Protein AF-A0A969LNS3-F1 (afdb_monomer_lite)

Structure (mmCIF, N/CA/C/O backbone):
data_AF-A0A969LNS3-F1
#
_entry.id   AF-A0A969LNS3-F1
#
loop_
_atom_site.group_PDB
_atom_site.id
_atom_site.type_symbol
_atom_site.label_atom_id
_atom_site.label_alt_id
_atom_site.label_comp_id
_atom_site.label_asym_id
_atom_site.label_entity_id
_atom_site.label_seq_id
_atom_site.pdbx_PDB_ins_code
_atom_site.Cartn_x
_atom_site.Cartn_y
_atom_site.Cartn_z
_atom_site.occupancy
_atom_site.B_iso_or_equiv
_atom_site.auth_seq_id
_atom_site.auth_comp_id
_atom_site.auth_asym_id
_atom_site.auth_atom_id
_atom_site.pdbx_PDB_model_num
ATOM 1 N N . MET A 1 1 ? 1.489 4.174 -31.142 1.00 37.41 1 MET A N 1
ATOM 2 C CA . MET A 1 1 ? 1.856 3.639 -29.815 1.00 37.41 1 MET A CA 1
ATOM 3 C C . MET A 1 1 ? 2.322 4.808 -28.969 1.00 37.41 1 MET A C 1
ATOM 5 O O . MET A 1 1 ? 3.360 5.378 -29.277 1.00 37.41 1 MET A O 1
ATOM 9 N N . ALA A 1 2 ? 1.507 5.261 -28.015 1.00 38.69 2 ALA A N 1
ATOM 10 C CA . ALA A 1 2 ? 1.912 6.343 -27.125 1.00 38.69 2 ALA A CA 1
ATOM 11 C C . ALA A 1 2 ? 2.981 5.786 -26.181 1.00 38.69 2 ALA A C 1
ATOM 13 O O . ALA A 1 2 ? 2.685 4.933 -25.350 1.00 38.69 2 ALA A O 1
ATOM 14 N N . ASN A 1 3 ? 4.225 6.219 -26.368 1.00 46.00 3 ASN A N 1
ATOM 15 C CA . ASN A 1 3 ? 5.316 5.926 -25.452 1.00 46.00 3 ASN A CA 1
ATOM 16 C C . ASN A 1 3 ? 5.057 6.759 -24.189 1.00 46.00 3 ASN A C 1
ATOM 18 O O . ASN A 1 3 ? 5.503 7.902 -24.086 1.00 46.00 3 ASN A O 1
ATOM 22 N N . ILE A 1 4 ? 4.198 6.251 -23.302 1.00 57.38 4 ILE A N 1
ATOM 23 C CA . ILE A 1 4 ? 3.913 6.870 -22.009 1.00 57.38 4 ILE A CA 1
ATOM 24 C C . ILE A 1 4 ? 5.202 6.717 -21.208 1.00 57.38 4 ILE A C 1
ATOM 26 O O . ILE A 1 4 ? 5.460 5.674 -20.617 1.00 57.38 4 ILE A O 1
ATOM 30 N N . LEU A 1 5 ? 6.060 7.732 -21.276 1.00 55.66 5 LEU A N 1
ATOM 31 C CA . LEU A 1 5 ? 7.252 7.812 -20.449 1.00 55.66 5 LEU A CA 1
ATOM 32 C C . LEU A 1 5 ? 6.784 7.828 -18.990 1.00 55.66 5 LEU A C 1
ATOM 34 O O . LEU A 1 5 ? 6.206 8.820 -18.536 1.00 55.66 5 LEU A O 1
ATOM 38 N N . ASP A 1 6 ? 7.001 6.727 -18.270 1.00 61.81 6 ASP A N 1
ATOM 39 C CA . ASP A 1 6 ? 6.834 6.714 -16.822 1.00 61.81 6 ASP A CA 1
ATOM 40 C C . ASP A 1 6 ? 7.889 7.655 -16.232 1.00 61.81 6 ASP A C 1
ATOM 42 O O . ASP A 1 6 ? 9.091 7.418 -16.312 1.00 61.81 6 ASP A O 1
ATOM 46 N N . THR A 1 7 ? 7.426 8.789 -15.708 1.00 66.69 7 THR A N 1
ATOM 47 C CA . THR A 1 7 ? 8.283 9.807 -15.080 1.00 66.69 7 THR A CA 1
ATOM 48 C C . THR A 1 7 ? 8.396 9.602 -13.571 1.00 66.69 7 THR A C 1
ATOM 50 O O . THR A 1 7 ? 8.900 10.476 -12.858 1.00 66.69 7 THR A O 1
ATOM 53 N N . SER A 1 8 ? 7.866 8.496 -13.049 1.00 75.50 8 SER A N 1
ATOM 54 C CA . SER A 1 8 ? 8.009 8.126 -11.647 1.00 75.50 8 SER A CA 1
ATOM 55 C C . SER A 1 8 ? 9.457 7.766 -11.347 1.00 75.50 8 SER A C 1
ATOM 57 O O . SER A 1 8 ? 10.102 7.060 -12.114 1.00 75.50 8 SER A O 1
ATOM 59 N N . ASP A 1 9 ? 9.960 8.227 -10.203 1.00 82.12 9 ASP A N 1
ATOM 60 C CA . ASP A 1 9 ? 11.315 7.865 -9.771 1.00 82.12 9 ASP A CA 1
ATOM 61 C C . ASP A 1 9 ? 11.385 6.372 -9.403 1.00 82.12 9 ASP A C 1
ATOM 63 O O . ASP A 1 9 ? 12.449 5.760 -9.437 1.00 82.12 9 ASP A O 1
ATOM 67 N N . VAL A 1 10 ? 10.237 5.797 -9.033 1.00 88.44 10 VAL A N 1
ATOM 68 C CA . VAL A 1 10 ? 10.048 4.371 -8.770 1.00 88.44 10 VAL A CA 1
ATOM 69 C C . VAL A 1 10 ? 8.996 3.841 -9.749 1.00 88.44 10 VAL A C 1
ATOM 71 O O . VAL A 1 10 ? 7.891 4.399 -9.765 1.00 88.44 10 VAL A O 1
ATOM 74 N N . PRO A 1 11 ? 9.291 2.776 -10.519 1.00 91.44 11 PRO A N 1
ATOM 75 C CA . PRO A 1 11 ? 8.356 2.196 -11.482 1.00 91.44 11 PRO A CA 1
ATOM 76 C C . PRO A 1 11 ? 7.010 1.826 -10.860 1.00 91.44 11 PRO A C 1
ATOM 78 O O . PRO A 1 11 ? 6.939 1.4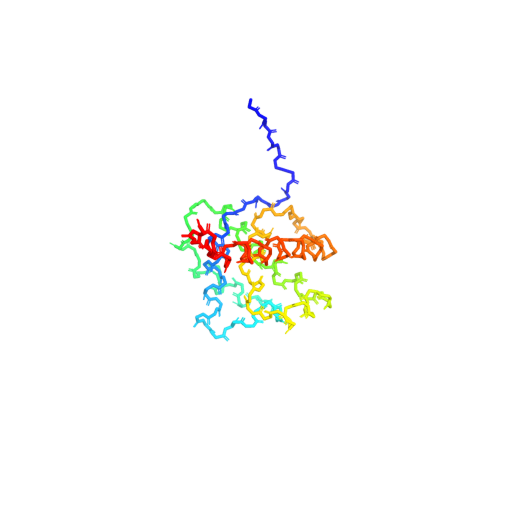83 -9.674 1.00 91.44 11 PRO A O 1
ATOM 81 N N . VAL A 1 12 ? 5.938 1.891 -11.649 1.00 93.81 12 VAL A N 1
ATOM 82 C CA . VAL A 1 12 ? 4.648 1.280 -11.286 1.00 93.81 12 VAL A CA 1
ATOM 83 C C . VAL A 1 12 ? 4.787 -0.236 -11.126 1.00 93.81 12 VAL A C 1
ATOM 85 O O . VAL A 1 12 ? 5.638 -0.860 -11.757 1.00 93.81 12 VAL A O 1
ATOM 88 N N . VAL A 1 13 ? 3.956 -0.829 -10.271 1.00 94.75 13 VAL A N 1
ATOM 89 C CA . VAL A 1 13 ? 3.988 -2.272 -9.977 1.00 94.75 13 VAL A CA 1
ATOM 90 C C . VAL A 1 13 ? 2.572 -2.844 -9.978 1.00 94.75 13 VAL A C 1
ATOM 92 O O . VAL A 1 13 ? 1.626 -2.097 -9.729 1.00 94.75 13 VAL A O 1
ATOM 95 N N . PRO A 1 14 ? 2.387 -4.152 -10.204 1.00 94.75 14 PRO A N 1
ATOM 96 C CA . PRO A 1 14 ? 1.100 -4.803 -10.018 1.00 94.75 14 PRO A CA 1
ATOM 97 C C . PRO A 1 14 ? 0.584 -4.637 -8.584 1.00 94.75 14 PRO A C 1
ATOM 99 O O . PRO A 1 14 ? 1.306 -4.850 -7.607 1.00 94.75 14 PRO A O 1
ATOM 102 N N . ALA A 1 15 ? -0.705 -4.324 -8.439 1.00 96.00 15 ALA A N 1
ATOM 103 C CA . ALA A 1 15 ? -1.348 -4.258 -7.125 1.00 96.00 15 ALA A CA 1
ATOM 104 C C . ALA A 1 15 ? -1.319 -5.612 -6.389 1.00 96.00 15 ALA A C 1
ATOM 106 O O . ALA A 1 15 ? -1.342 -5.643 -5.159 1.00 96.00 15 ALA A O 1
ATOM 107 N N . THR A 1 16 ? -1.228 -6.724 -7.128 1.00 95.38 16 THR A N 1
ATOM 108 C CA . THR A 1 16 ? -1.060 -8.081 -6.587 1.00 95.38 16 THR A CA 1
ATOM 109 C C . THR A 1 16 ? 0.222 -8.223 -5.773 1.00 95.38 16 THR A C 1
ATOM 111 O O . THR A 1 16 ? 0.191 -8.832 -4.707 1.00 95.38 16 THR A O 1
ATOM 114 N N . ASP A 1 17 ? 1.317 -7.597 -6.197 1.00 95.69 17 ASP A N 1
ATOM 115 C CA . ASP A 1 17 ? 2.609 -7.713 -5.512 1.00 95.69 17 ASP A CA 1
ATOM 116 C C . ASP A 1 17 ? 2.601 -6.915 -4.204 1.00 95.69 17 ASP A C 1
ATOM 118 O O . ASP A 1 17 ? 3.070 -7.379 -3.164 1.00 95.69 17 ASP A O 1
ATOM 122 N N . LEU A 1 18 ? 1.959 -5.741 -4.213 1.00 96.38 18 LEU A N 1
ATOM 123 C CA . LEU A 1 18 ? 1.694 -4.986 -2.986 1.00 96.38 18 LEU A CA 1
ATOM 124 C C . LEU A 1 18 ? 0.731 -5.738 -2.054 1.00 96.38 18 LEU A C 1
ATOM 126 O O . LEU A 1 18 ? 0.869 -5.665 -0.831 1.00 96.38 18 LEU A O 1
ATOM 130 N N . ALA A 1 19 ? -0.229 -6.487 -2.602 1.00 95.19 19 ALA A N 1
ATOM 131 C CA . ALA A 1 19 ? -1.114 -7.332 -1.810 1.00 95.19 19 ALA A CA 1
ATOM 132 C C . ALA A 1 19 ? -0.367 -8.505 -1.157 1.00 95.19 19 ALA A C 1
ATOM 134 O O . ALA A 1 19 ? -0.686 -8.836 -0.016 1.00 95.19 19 ALA A O 1
ATOM 135 N N . LEU A 1 20 ? 0.650 -9.085 -1.809 1.00 95.19 20 LEU A N 1
ATOM 136 C CA . LEU A 1 20 ? 1.534 -10.083 -1.191 1.00 95.19 20 LEU A CA 1
ATOM 137 C C . LEU A 1 20 ? 2.286 -9.494 0.007 1.00 95.19 20 LEU A C 1
ATOM 139 O O . LEU A 1 20 ? 2.309 -10.111 1.074 1.00 95.19 20 LEU A O 1
ATOM 143 N N . ALA A 1 21 ? 2.827 -8.280 -0.136 1.00 94.31 21 ALA A N 1
ATOM 144 C CA . ALA A 1 21 ? 3.477 -7.566 0.962 1.00 94.31 21 ALA A CA 1
ATOM 145 C C . ALA A 1 21 ? 2.509 -7.327 2.132 1.00 94.31 21 ALA A C 1
ATOM 147 O O . ALA A 1 21 ? 2.797 -7.673 3.278 1.00 94.31 21 ALA A O 1
ATOM 148 N N . MET A 1 22 ? 1.309 -6.818 1.842 1.00 95.19 22 MET A N 1
ATOM 149 C CA . MET A 1 22 ? 0.284 -6.601 2.863 1.00 95.19 22 MET A CA 1
ATOM 150 C C . MET A 1 22 ? -0.146 -7.911 3.534 1.00 95.19 22 MET A C 1
ATOM 152 O O . MET A 1 22 ? -0.316 -7.959 4.753 1.00 95.19 22 MET A O 1
ATOM 156 N N . ARG A 1 23 ? -0.300 -8.987 2.757 1.00 93.69 23 ARG A N 1
ATOM 157 C CA . ARG A 1 23 ? -0.674 -10.308 3.263 1.00 93.69 23 ARG A CA 1
ATOM 158 C C . ARG A 1 23 ? 0.377 -10.849 4.223 1.00 93.69 23 ARG A C 1
ATOM 160 O O . ARG A 1 23 ? 0.011 -11.289 5.308 1.00 93.69 23 ARG A O 1
ATOM 167 N N . PHE A 1 24 ? 1.657 -10.734 3.872 1.00 93.75 24 PHE A N 1
ATOM 168 C CA . PHE A 1 24 ? 2.757 -11.102 4.760 1.00 93.75 24 PHE A CA 1
ATOM 169 C C . PHE A 1 24 ? 2.688 -10.350 6.095 1.00 93.75 24 PHE A C 1
ATOM 171 O O . PHE A 1 24 ? 2.799 -10.971 7.153 1.00 93.75 24 PHE A O 1
ATOM 178 N N . MET A 1 25 ? 2.437 -9.036 6.075 1.00 93.12 25 MET A N 1
ATOM 179 C CA . MET A 1 25 ? 2.296 -8.266 7.316 1.00 93.12 25 MET A CA 1
ATOM 180 C C . MET A 1 25 ? 1.123 -8.766 8.167 1.00 93.12 25 MET A C 1
ATOM 182 O O . MET A 1 25 ? 1.261 -8.908 9.381 1.00 93.12 25 MET A O 1
ATOM 186 N N . ILE A 1 26 ? -0.023 -9.061 7.549 1.00 91.38 26 ILE A N 1
ATOM 187 C CA . ILE A 1 26 ? -1.203 -9.581 8.255 1.00 91.38 26 ILE A CA 1
ATOM 188 C C . ILE A 1 26 ? -0.910 -10.948 8.882 1.00 91.38 26 ILE A C 1
ATOM 190 O O . ILE A 1 26 ? -1.177 -11.129 10.070 1.00 91.38 26 ILE A O 1
ATOM 194 N N . ASP A 1 27 ? -0.336 -11.875 8.114 1.00 91.62 27 ASP A N 1
ATOM 195 C CA . ASP A 1 27 ? -0.052 -13.243 8.565 1.00 91.62 27 ASP A CA 1
ATOM 196 C C . ASP A 1 27 ? 0.959 -13.271 9.727 1.00 91.62 27 ASP A C 1
ATOM 198 O O . ASP A 1 27 ? 0.892 -14.147 10.584 1.00 91.62 27 ASP A O 1
ATOM 202 N N . ASN A 1 28 ? 1.832 -12.263 9.825 1.00 90.06 28 ASN A N 1
ATOM 203 C CA . ASN A 1 28 ? 2.786 -12.092 10.927 1.00 90.06 28 ASN A CA 1
ATOM 204 C C . ASN A 1 28 ? 2.260 -11.195 12.069 1.00 90.06 28 ASN A C 1
ATOM 206 O O . ASN A 1 28 ? 3.043 -10.594 12.804 1.00 90.06 28 ASN A O 1
ATOM 210 N N . GLY A 1 29 ? 0.939 -11.037 12.208 1.00 86.75 29 GLY A N 1
ATOM 211 C CA . GLY A 1 29 ? 0.322 -10.288 13.314 1.00 86.75 29 GLY A CA 1
ATOM 212 C C . GLY A 1 29 ? 0.475 -8.763 13.228 1.00 86.75 29 GLY A C 1
ATOM 213 O O . GLY A 1 29 ? 0.127 -8.042 14.164 1.00 86.75 29 GLY A O 1
ATOM 214 N N . ARG A 1 30 ? 0.949 -8.239 12.095 1.00 86.81 30 ARG A N 1
ATOM 215 C CA . ARG A 1 30 ? 1.180 -6.810 11.831 1.00 86.81 30 ARG A CA 1
ATOM 216 C C . ARG A 1 30 ? 0.101 -6.215 10.915 1.00 86.81 30 ARG A C 1
ATOM 218 O O . ARG A 1 30 ? 0.357 -5.299 10.144 1.00 86.81 30 ARG A O 1
ATOM 225 N N . GLY A 1 31 ? -1.151 -6.665 11.036 1.00 82.12 31 GLY A N 1
ATOM 226 C CA . GLY A 1 31 ? -2.274 -6.175 10.213 1.00 82.12 31 GLY A CA 1
ATOM 227 C C . GLY A 1 31 ? -2.597 -4.677 10.358 1.00 82.12 31 GLY A C 1
ATOM 228 O O . GLY A 1 31 ? -3.240 -4.093 9.490 1.00 82.12 31 GLY A O 1
ATOM 229 N N . LEU A 1 32 ? -2.105 -4.027 11.420 1.00 83.56 32 LEU A N 1
ATOM 230 C CA . LEU A 1 32 ? -2.183 -2.574 11.624 1.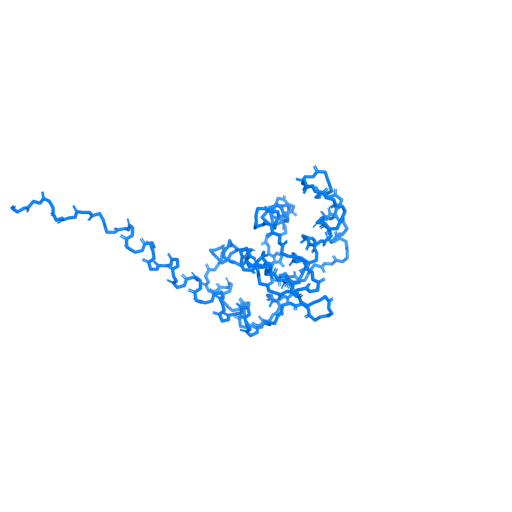00 83.56 32 LEU A CA 1
ATOM 231 C C . LEU A 1 32 ? -0.962 -1.822 11.073 1.00 83.56 32 LEU A C 1
ATOM 233 O O . LEU A 1 32 ? -0.720 -0.683 11.474 1.00 83.56 32 LEU A O 1
ATOM 237 N N . VAL A 1 33 ? -0.191 -2.431 10.168 1.00 87.06 33 VAL A N 1
ATOM 238 C CA . VAL A 1 33 ? 0.995 -1.812 9.561 1.00 87.06 33 VAL A CA 1
ATOM 239 C C . VAL A 1 33 ? 0.677 -0.460 8.924 1.00 87.06 33 VAL A C 1
ATOM 241 O O . VAL A 1 33 ? 1.444 0.465 9.067 1.00 87.06 33 VAL A O 1
ATOM 244 N N . LEU A 1 34 ? -0.495 -0.234 8.330 1.00 84.50 34 LEU A N 1
ATOM 245 C CA . LEU A 1 34 ? -0.808 1.100 7.788 1.00 84.50 34 LEU A CA 1
ATOM 246 C C . LEU A 1 34 ? -0.963 2.180 8.878 1.00 84.50 34 LEU A C 1
ATOM 248 O O . LEU A 1 34 ? -0.867 3.370 8.604 1.00 84.50 34 LEU A O 1
ATOM 252 N N . MET A 1 35 ? -1.195 1.793 10.131 1.00 84.19 35 MET A N 1
ATOM 253 C CA . MET A 1 35 ? -1.295 2.722 11.261 1.00 84.19 35 MET A CA 1
ATOM 254 C C . MET A 1 35 ? 0.025 2.886 12.022 1.00 84.19 35 MET A C 1
ATOM 256 O O . MET A 1 35 ? 0.135 3.786 12.859 1.00 84.19 35 MET A O 1
ATOM 260 N N . ARG A 1 36 ? 1.014 2.027 11.758 1.00 81.38 36 ARG A N 1
ATOM 261 C CA . ARG A 1 36 ? 2.310 1.990 12.440 1.00 81.38 36 ARG A CA 1
ATOM 262 C C . ARG A 1 36 ? 3.423 2.055 11.403 1.00 81.38 36 ARG A C 1
ATOM 264 O O . ARG A 1 36 ? 3.434 1.273 10.475 1.00 81.38 36 ARG A O 1
ATOM 271 N N . ARG A 1 37 ? 4.394 2.953 11.562 1.00 84.38 37 ARG A N 1
ATOM 272 C CA . ARG A 1 37 ? 5.545 2.959 10.645 1.00 84.38 37 ARG A CA 1
ATOM 273 C C . ARG A 1 37 ? 6.235 1.593 10.642 1.00 84.38 37 ARG A C 1
ATOM 275 O O . ARG A 1 37 ? 6.350 0.976 11.700 1.00 84.38 37 ARG A O 1
ATOM 282 N N . LEU A 1 38 ? 6.710 1.177 9.470 1.00 88.69 38 LEU A N 1
ATOM 283 C CA . LEU A 1 38 ? 7.612 0.037 9.350 1.00 88.69 38 LEU A CA 1
ATOM 284 C C . LEU A 1 38 ? 8.945 0.393 10.009 1.00 88.69 38 LEU A C 1
ATOM 286 O O . LEU A 1 38 ? 9.526 1.445 9.733 1.00 88.69 38 LEU A O 1
ATOM 290 N N . SER A 1 39 ? 9.414 -0.472 10.898 1.00 89.19 39 SER A N 1
ATOM 291 C CA . SER A 1 39 ? 10.791 -0.441 11.374 1.00 89.19 39 SER A CA 1
ATOM 292 C C . SER A 1 39 ? 11.732 -1.023 10.318 1.00 89.19 39 SER A C 1
ATOM 294 O O . SER A 1 39 ? 11.311 -1.718 9.393 1.00 89.19 39 SER A O 1
ATOM 296 N N . ASN A 1 40 ? 13.034 -0.780 10.477 1.00 88.44 40 ASN A N 1
ATOM 297 C CA . ASN A 1 40 ? 14.038 -1.392 9.605 1.00 88.44 40 ASN A CA 1
ATOM 298 C C . ASN A 1 40 ? 14.007 -2.928 9.684 1.00 88.44 40 ASN A C 1
ATOM 300 O O . ASN A 1 40 ? 14.213 -3.585 8.671 1.00 88.44 40 ASN A O 1
ATOM 304 N N . ALA A 1 41 ? 13.707 -3.490 10.862 1.00 90.44 41 ALA A N 1
ATOM 305 C CA . ALA A 1 41 ? 13.555 -4.933 11.035 1.00 90.44 41 ALA A CA 1
ATOM 306 C C . ALA A 1 41 ? 12.337 -5.466 10.264 1.00 90.44 41 ALA A C 1
ATOM 308 O O . ALA A 1 41 ? 12.456 -6.462 9.559 1.00 90.44 41 ALA A O 1
ATOM 309 N N . ASP A 1 42 ? 11.199 -4.758 10.317 1.00 90.94 42 ASP A N 1
ATOM 310 C CA . ASP A 1 42 ? 10.019 -5.127 9.522 1.00 90.94 42 ASP A CA 1
ATOM 311 C C . ASP A 1 42 ? 10.330 -5.113 8.017 1.00 90.94 42 ASP A C 1
ATOM 313 O O . ASP A 1 42 ? 9.887 -5.995 7.289 1.00 90.94 42 ASP A O 1
ATOM 317 N N . MET A 1 43 ? 11.096 -4.118 7.550 1.00 91.44 43 MET A N 1
ATOM 318 C CA . MET A 1 43 ? 11.500 -4.012 6.144 1.00 91.44 43 MET A CA 1
ATOM 319 C C . MET A 1 43 ? 12.427 -5.146 5.714 1.00 91.44 43 MET A C 1
ATOM 321 O O . MET A 1 43 ? 12.246 -5.679 4.624 1.00 91.44 43 MET A O 1
ATOM 325 N N . GLN A 1 44 ? 13.390 -5.521 6.557 1.00 91.88 44 GLN A N 1
ATOM 326 C CA . GLN A 1 44 ? 14.301 -6.621 6.257 1.00 91.88 44 GLN A CA 1
ATOM 327 C C . GLN A 1 44 ? 13.553 -7.959 6.190 1.00 91.88 44 GLN A C 1
ATOM 329 O O . GLN A 1 44 ? 13.704 -8.699 5.224 1.00 91.88 44 GLN A O 1
ATOM 334 N N . GLU A 1 45 ? 12.686 -8.240 7.166 1.00 92.81 45 GLU A N 1
ATOM 335 C CA . GLU A 1 45 ? 11.868 -9.459 7.166 1.00 92.81 45 GLU A CA 1
ATOM 336 C C . GLU A 1 45 ? 10.920 -9.513 5.960 1.00 92.81 45 GLU A C 1
ATOM 338 O O . GLU A 1 45 ? 10.711 -10.573 5.370 1.00 92.81 45 GLU A O 1
ATOM 343 N N . LEU A 1 46 ? 10.351 -8.366 5.576 1.00 91.88 46 LEU A N 1
ATOM 344 C CA . LEU A 1 46 ? 9.510 -8.251 4.391 1.00 91.88 46 LEU A CA 1
ATOM 345 C C . LEU A 1 46 ? 10.305 -8.500 3.101 1.00 91.88 46 LEU A C 1
ATOM 347 O O . LEU A 1 46 ? 9.817 -9.208 2.222 1.00 91.88 46 LEU A O 1
ATOM 351 N N . GLU A 1 47 ? 11.506 -7.930 2.977 1.00 92.25 47 GLU A N 1
ATOM 352 C CA . GLU A 1 47 ? 12.393 -8.139 1.827 1.00 92.25 47 GLU A CA 1
ATOM 353 C C . GLU A 1 47 ? 12.760 -9.616 1.674 1.00 92.25 47 GLU A C 1
ATOM 355 O O . GLU A 1 47 ? 12.550 -10.183 0.600 1.00 92.25 47 GLU A O 1
ATOM 360 N N . GLU A 1 48 ? 13.216 -10.255 2.752 1.00 92.25 48 GLU A N 1
ATOM 361 C CA . GLU A 1 48 ? 13.570 -11.678 2.768 1.00 92.25 48 GLU A CA 1
ATOM 362 C C . GLU A 1 48 ? 12.368 -12.561 2.392 1.00 92.25 48 GLU A C 1
ATOM 364 O O . GLU A 1 48 ? 12.489 -13.471 1.572 1.00 92.25 48 GLU A O 1
ATOM 369 N N . ALA A 1 49 ? 11.179 -12.270 2.927 1.00 89.62 49 ALA A N 1
ATOM 370 C CA . ALA A 1 49 ? 9.985 -13.070 2.668 1.00 89.62 49 ALA A CA 1
ATOM 371 C C . ALA A 1 49 ? 9.407 -12.906 1.255 1.00 89.62 49 ALA A C 1
ATOM 373 O O . ALA A 1 49 ? 8.768 -13.830 0.739 1.00 89.62 49 ALA A O 1
ATOM 374 N N . LEU A 1 50 ? 9.572 -11.731 0.645 1.00 88.25 50 LEU A N 1
ATOM 375 C CA . LEU A 1 50 ? 9.061 -11.444 -0.695 1.00 88.25 50 LEU A CA 1
ATOM 376 C C . LEU A 1 50 ? 10.033 -11.839 -1.804 1.00 88.25 50 LEU A C 1
ATOM 378 O O . LEU A 1 50 ? 9.590 -11.980 -2.946 1.00 88.25 50 LEU A O 1
ATOM 382 N N . TRP A 1 51 ? 11.314 -12.041 -1.482 1.00 88.94 51 TRP A N 1
ATOM 383 C CA . TRP A 1 51 ? 12.372 -12.271 -2.464 1.00 88.94 51 TRP A CA 1
ATOM 384 C C . TRP A 1 51 ? 12.035 -13.386 -3.463 1.00 88.94 51 TRP A C 1
ATOM 386 O O . TRP A 1 51 ? 12.105 -13.168 -4.671 1.00 88.94 51 TRP A O 1
ATOM 396 N N . ASP A 1 52 ? 11.556 -14.529 -2.970 1.00 86.06 52 ASP A N 1
ATOM 397 C CA . ASP A 1 52 ? 11.208 -15.685 -3.809 1.00 86.06 52 ASP A CA 1
ATOM 398 C C . ASP A 1 52 ? 9.735 -15.708 -4.253 1.00 86.06 52 ASP A C 1
ATOM 400 O O . ASP A 1 52 ? 9.338 -16.551 -5.056 1.00 86.06 52 ASP A O 1
ATOM 404 N N . ARG A 1 53 ? 8.900 -14.803 -3.727 1.00 87.75 53 ARG A N 1
ATOM 405 C CA . ARG A 1 53 ? 7.448 -14.773 -3.992 1.00 87.75 53 ARG A CA 1
ATOM 406 C C . ARG A 1 53 ? 7.055 -13.780 -5.074 1.00 87.75 53 ARG A C 1
ATOM 408 O O . ARG A 1 53 ? 6.011 -13.950 -5.695 1.00 87.75 53 ARG A O 1
ATOM 415 N N . ILE A 1 54 ? 7.854 -12.733 -5.258 1.00 88.44 54 ILE A N 1
ATOM 416 C CA . ILE A 1 54 ? 7.655 -11.746 -6.314 1.00 88.44 54 ILE A CA 1
ATOM 417 C C . ILE A 1 54 ? 8.453 -12.186 -7.539 1.00 88.44 54 ILE A C 1
ATOM 419 O O . ILE A 1 54 ? 9.688 -12.276 -7.513 1.00 88.44 54 ILE A O 1
ATOM 423 N N . GLU A 1 55 ? 7.728 -12.438 -8.623 1.00 84.69 55 GLU A N 1
ATOM 424 C CA . GLU A 1 55 ? 8.306 -12.642 -9.944 1.00 84.69 55 GLU A CA 1
ATOM 425 C C . GLU A 1 55 ? 8.870 -11.320 -10.480 1.00 84.69 55 GLU A C 1
ATOM 427 O O . GLU A 1 55 ? 8.306 -10.250 -10.264 1.00 84.69 55 GLU A O 1
ATOM 432 N N . GLY A 1 56 ? 10.000 -11.386 -11.183 1.00 85.88 56 GLY A N 1
ATOM 433 C CA . GLY A 1 56 ? 10.644 -10.214 -11.772 1.00 85.88 56 GLY A CA 1
ATOM 434 C C . GLY A 1 56 ? 12.119 -10.087 -11.414 1.00 85.88 56 GLY A C 1
ATOM 435 O O . GLY A 1 56 ? 12.715 -10.946 -10.756 1.00 85.88 56 GLY A O 1
ATOM 436 N N . ASP A 1 57 ? 12.726 -9.008 -11.896 1.00 88.69 57 ASP A N 1
ATOM 437 C CA . ASP A 1 57 ? 14.116 -8.686 -11.608 1.00 88.69 57 ASP A CA 1
ATOM 438 C C . ASP A 1 57 ? 14.273 -7.989 -10.243 1.00 88.69 57 ASP A C 1
ATOM 440 O O . ASP A 1 57 ? 13.315 -7.649 -9.541 1.00 88.69 57 ASP A O 1
ATOM 444 N N . THR A 1 58 ? 15.522 -7.775 -9.837 1.00 90.06 58 THR A N 1
ATOM 445 C CA . THR A 1 58 ? 15.844 -7.090 -8.580 1.00 90.06 58 THR A CA 1
ATOM 446 C C . THR A 1 58 ? 15.278 -5.667 -8.523 1.00 90.06 58 THR A C 1
ATOM 448 O O . THR A 1 58 ? 14.959 -5.179 -7.438 1.00 90.06 58 THR A O 1
ATOM 451 N N . ALA A 1 59 ? 15.148 -4.984 -9.665 1.00 90.69 59 ALA A N 1
ATOM 452 C CA . ALA A 1 59 ? 14.610 -3.629 -9.714 1.00 90.69 59 ALA A CA 1
ATOM 453 C C . ALA A 1 59 ? 13.106 -3.621 -9.413 1.00 90.69 59 ALA A C 1
ATOM 455 O O . ALA A 1 59 ? 12.654 -2.805 -8.608 1.00 90.69 59 ALA A O 1
ATOM 456 N N . HIS A 1 60 ? 12.358 -4.572 -9.973 1.00 92.50 60 HIS A N 1
ATOM 457 C CA . HIS A 1 60 ? 10.935 -4.769 -9.714 1.00 92.50 60 HIS A CA 1
ATOM 458 C C . HIS A 1 60 ? 10.659 -5.054 -8.237 1.00 92.50 60 HIS A C 1
ATOM 460 O O . HIS A 1 60 ? 9.870 -4.354 -7.604 1.00 92.50 60 HIS A O 1
ATOM 466 N N . ARG A 1 61 ? 11.386 -6.005 -7.638 1.00 93.19 61 ARG A N 1
ATOM 467 C CA . ARG A 1 61 ? 11.245 -6.333 -6.205 1.00 93.19 61 ARG A CA 1
ATOM 468 C C . ARG A 1 61 ? 11.486 -5.120 -5.310 1.00 93.19 61 ARG A C 1
ATOM 470 O O . ARG A 1 61 ? 10.698 -4.842 -4.406 1.00 93.19 61 ARG A O 1
ATOM 477 N N . ARG A 1 62 ? 12.538 -4.347 -5.597 1.00 92.69 62 ARG A N 1
ATOM 478 C CA . ARG A 1 62 ? 12.830 -3.096 -4.879 1.00 92.69 62 ARG A CA 1
ATOM 479 C C . ARG A 1 62 ? 11.731 -2.056 -5.066 1.00 92.69 62 ARG A C 1
ATOM 481 O O . ARG A 1 62 ? 11.372 -1.391 -4.098 1.00 92.69 62 ARG A O 1
ATOM 488 N N . ALA A 1 63 ? 11.171 -1.931 -6.268 1.00 94.50 63 ALA A N 1
ATOM 489 C CA . ALA A 1 63 ? 10.052 -1.031 -6.522 1.00 94.50 63 ALA A CA 1
ATOM 490 C C . ALA A 1 63 ? 8.826 -1.411 -5.678 1.00 94.50 63 ALA A C 1
ATOM 492 O O . ALA A 1 63 ? 8.227 -0.530 -5.060 1.00 94.50 63 ALA A O 1
ATOM 493 N N . VAL A 1 64 ? 8.498 -2.704 -5.570 1.00 95.56 64 VAL A N 1
ATOM 494 C CA . VAL A 1 64 ? 7.403 -3.186 -4.710 1.00 95.56 64 VAL A CA 1
ATOM 495 C C . VAL A 1 64 ? 7.659 -2.825 -3.246 1.00 95.56 64 VAL A C 1
ATOM 497 O O . VAL A 1 64 ? 6.790 -2.228 -2.609 1.00 95.56 64 VAL A O 1
ATOM 500 N N . LEU A 1 65 ? 8.859 -3.108 -2.726 1.00 94.50 65 LEU A N 1
ATOM 501 C CA . LEU A 1 65 ? 9.231 -2.797 -1.340 1.00 94.50 65 LEU A CA 1
ATOM 502 C C . LEU A 1 65 ? 9.154 -1.296 -1.043 1.00 94.50 65 LEU A C 1
ATOM 504 O O . L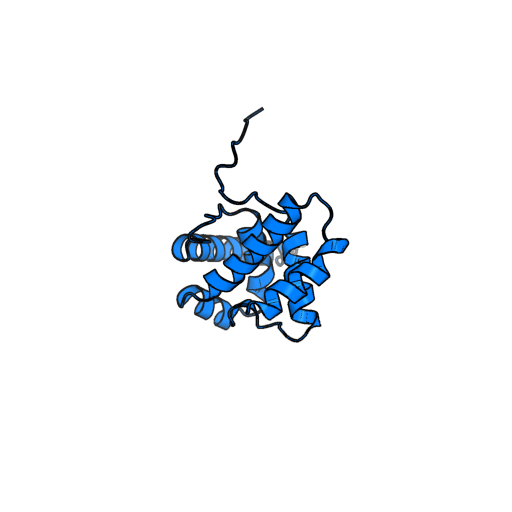EU A 1 65 ? 8.529 -0.893 -0.064 1.00 94.50 65 LEU A O 1
ATOM 508 N N . MET A 1 66 ? 9.726 -0.457 -1.910 1.00 95.00 66 MET A N 1
ATOM 509 C CA . MET A 1 66 ? 9.683 0.998 -1.747 1.00 95.00 66 MET A CA 1
ATOM 510 C C . MET A 1 66 ? 8.248 1.522 -1.784 1.00 95.00 66 MET A C 1
ATOM 512 O O . MET A 1 66 ? 7.857 2.328 -0.941 1.00 95.00 66 MET A O 1
ATOM 516 N N . ARG A 1 67 ? 7.431 1.064 -2.738 1.00 96.69 67 ARG A N 1
ATOM 517 C CA . ARG A 1 67 ? 6.029 1.493 -2.846 1.00 96.69 67 ARG A CA 1
ATOM 518 C C . ARG A 1 67 ? 5.218 1.061 -1.635 1.00 96.69 67 ARG A C 1
ATOM 520 O O . ARG A 1 67 ? 4.424 1.858 -1.140 1.00 96.69 67 ARG A O 1
ATOM 527 N N . PHE A 1 68 ? 5.453 -0.140 -1.116 1.00 96.06 68 PHE A N 1
ATOM 528 C CA . PHE A 1 68 ? 4.815 -0.602 0.111 1.00 96.06 68 PHE A CA 1
ATOM 529 C C . PHE A 1 68 ? 5.247 0.224 1.331 1.00 96.06 68 PHE A C 1
ATOM 531 O O . PHE A 1 68 ? 4.400 0.669 2.106 1.00 96.06 68 PHE A O 1
ATOM 538 N N . GLN A 1 69 ? 6.542 0.518 1.463 1.00 95.00 69 GLN A N 1
ATOM 539 C CA . GLN A 1 69 ? 7.061 1.373 2.530 1.00 95.00 69 GLN A CA 1
ATOM 540 C C . GLN A 1 69 ? 6.420 2.766 2.501 1.00 95.00 69 GLN A C 1
ATOM 542 O O . GLN A 1 69 ? 5.884 3.231 3.508 1.00 95.00 69 GLN A O 1
ATOM 547 N N . TYR A 1 70 ? 6.408 3.419 1.337 1.00 96.00 70 TYR A N 1
ATOM 548 C CA . TYR A 1 70 ? 5.821 4.751 1.203 1.00 96.00 70 TYR A CA 1
ATOM 549 C C . TYR A 1 70 ? 4.295 4.753 1.311 1.00 96.00 70 TYR A C 1
ATOM 551 O O . TYR A 1 70 ? 3.717 5.763 1.718 1.00 96.00 70 TYR A O 1
ATOM 559 N N . LEU A 1 71 ? 3.633 3.638 0.998 1.00 96.19 71 LEU A N 1
ATOM 560 C CA . LEU A 1 71 ? 2.220 3.441 1.305 1.00 96.19 71 LEU A CA 1
ATOM 561 C C . LEU A 1 71 ? 1.994 3.438 2.824 1.00 96.19 71 LEU A C 1
ATOM 563 O O . LEU A 1 71 ? 1.110 4.136 3.312 1.00 96.19 71 LEU A O 1
ATOM 567 N N . VAL A 1 72 ? 2.802 2.715 3.597 1.00 94.94 72 VAL A N 1
ATOM 568 C CA . VAL A 1 72 ? 2.701 2.753 5.064 1.00 94.94 72 VAL A CA 1
ATOM 569 C C . VAL A 1 72 ? 2.952 4.170 5.594 1.00 94.94 72 VAL A C 1
ATOM 571 O O . VAL A 1 72 ? 2.177 4.678 6.407 1.00 94.94 72 VAL A O 1
ATOM 574 N N . ASP A 1 73 ? 3.981 4.851 5.088 1.00 94.44 73 ASP A N 1
ATOM 575 C CA . ASP A 1 73 ? 4.312 6.210 5.523 1.00 94.44 73 ASP A CA 1
ATOM 576 C C . ASP A 1 73 ? 3.215 7.233 5.191 1.00 94.44 73 ASP A C 1
ATOM 578 O O . ASP A 1 73 ? 2.941 8.119 6.010 1.00 94.44 73 ASP A O 1
ATOM 582 N N . VAL A 1 74 ? 2.540 7.122 4.037 1.00 95.00 74 VAL A N 1
ATOM 583 C CA . VAL A 1 74 ? 1.494 8.085 3.649 1.00 95.00 74 VAL A CA 1
ATOM 584 C C . VAL A 1 74 ? 0.271 8.000 4.571 1.00 95.00 74 VAL A C 1
ATOM 586 O O . VAL A 1 74 ? -0.314 9.034 4.908 1.00 95.00 74 VAL A O 1
ATOM 589 N N . PHE A 1 75 ? -0.062 6.811 5.092 1.00 94.06 75 PHE A N 1
ATOM 590 C CA . PHE A 1 75 ? -1.087 6.640 6.135 1.00 94.06 75 PHE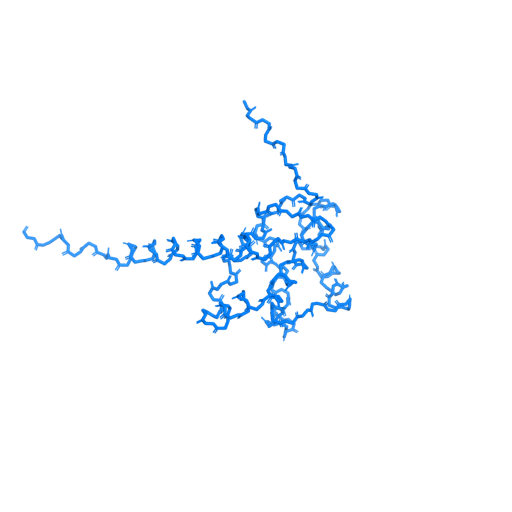 A CA 1
ATOM 591 C C . PHE A 1 75 ? -0.659 7.167 7.518 1.00 94.06 75 PHE A C 1
ATOM 593 O O . PHE A 1 75 ? -1.483 7.311 8.427 1.00 94.06 75 PHE A O 1
ATOM 600 N N . GLY A 1 76 ? 0.604 7.572 7.671 1.00 89.81 76 GLY A N 1
ATOM 601 C CA . GLY A 1 76 ? 1.065 8.391 8.788 1.00 89.81 76 GLY A CA 1
ATOM 602 C C . GLY A 1 76 ? 0.401 9.774 8.849 1.00 89.81 76 GLY A C 1
ATOM 603 O O . GLY A 1 76 ? 0.327 10.366 9.928 1.00 89.81 76 GLY A O 1
ATOM 604 N N . ALA A 1 77 ? -0.119 10.289 7.729 1.00 93.44 77 ALA A N 1
ATOM 605 C CA . ALA A 1 77 ? -0.806 11.575 7.681 1.00 93.44 77 ALA A CA 1
ATOM 606 C C . ALA A 1 77 ? -2.184 11.527 8.365 1.00 93.44 77 ALA A C 1
ATOM 608 O O . ALA A 1 77 ? -2.978 10.612 8.144 1.00 93.44 77 ALA A O 1
ATOM 609 N N . ARG A 1 78 ? -2.511 12.577 9.135 1.00 92.25 78 ARG A N 1
ATOM 610 C CA . ARG A 1 78 ? -3.736 12.656 9.956 1.00 92.25 78 ARG A CA 1
ATOM 611 C C . ARG A 1 78 ? -5.017 12.288 9.194 1.00 92.25 78 ARG A C 1
ATOM 613 O O . ARG A 1 78 ? -5.771 11.447 9.663 1.00 92.25 78 ARG A O 1
ATOM 620 N N . ARG A 1 79 ? -5.242 12.881 8.015 1.00 93.12 79 ARG A N 1
ATOM 621 C CA . ARG A 1 79 ? -6.476 12.668 7.232 1.00 93.12 79 ARG A CA 1
ATOM 622 C C . ARG A 1 79 ? -6.626 11.231 6.726 1.00 93.12 79 ARG A C 1
ATOM 624 O O . ARG A 1 79 ? -7.713 10.676 6.808 1.00 93.12 79 ARG A O 1
ATOM 631 N N . LEU A 1 80 ? -5.539 10.623 6.250 1.00 93.75 80 LEU A N 1
ATOM 632 C CA . LEU A 1 80 ? -5.552 9.237 5.771 1.00 93.75 80 LEU A CA 1
ATOM 633 C C . LEU A 1 80 ? -5.755 8.252 6.922 1.00 93.75 80 LEU A C 1
ATOM 635 O O . LEU A 1 80 ? -6.514 7.295 6.789 1.00 93.75 80 LEU A O 1
ATOM 639 N N . ARG A 1 81 ? -5.145 8.530 8.078 1.00 92.06 81 ARG A N 1
ATOM 640 C CA . ARG A 1 81 ? -5.371 7.762 9.303 1.00 92.06 81 ARG A CA 1
ATOM 641 C C . ARG A 1 81 ? -6.823 7.838 9.771 1.00 92.06 81 ARG A C 1
ATOM 643 O O . ARG A 1 81 ? -7.405 6.809 10.092 1.00 92.06 81 ARG A O 1
ATOM 650 N N . GLU A 1 82 ? -7.415 9.030 9.788 1.00 92.62 82 GLU A N 1
ATOM 651 C CA . GLU A 1 82 ? -8.837 9.221 10.107 1.00 92.62 82 GLU A CA 1
ATOM 652 C C . GLU A 1 82 ? -9.730 8.452 9.130 1.00 92.62 82 GLU A C 1
ATOM 654 O O . GLU A 1 82 ? -10.639 7.744 9.559 1.00 92.62 82 GLU A O 1
ATOM 659 N N . GLN A 1 83 ? -9.433 8.516 7.830 1.00 92.50 83 GLN A N 1
ATOM 660 C CA . GLN A 1 83 ? -10.189 7.788 6.815 1.00 92.50 83 GLN A CA 1
ATOM 661 C C . GLN A 1 83 ? -10.100 6.266 7.018 1.00 92.50 83 GLN A C 1
ATOM 663 O O . GLN A 1 83 ? -11.118 5.577 6.930 1.00 92.50 83 GLN A O 1
ATOM 668 N N . LEU A 1 84 ? -8.910 5.745 7.341 1.00 91.00 84 LEU A N 1
ATOM 669 C CA . LEU A 1 84 ? -8.695 4.331 7.664 1.00 91.00 84 LEU A CA 1
ATOM 670 C C . LEU A 1 84 ? -9.462 3.897 8.912 1.00 91.00 84 LEU A C 1
ATOM 672 O O . LEU A 1 84 ? -10.079 2.839 8.897 1.00 91.00 84 LEU A O 1
ATOM 676 N N . LEU A 1 85 ? -9.481 4.717 9.962 1.00 91.00 85 LEU A N 1
ATOM 677 C CA . LEU A 1 85 ? -10.256 4.439 11.173 1.00 91.00 85 LEU A CA 1
ATOM 678 C C . LEU A 1 85 ? -11.768 4.435 10.910 1.00 91.00 85 LEU A C 1
ATOM 680 O O . LEU A 1 85 ? -12.482 3.615 11.476 1.00 91.00 85 LEU A O 1
ATOM 684 N N . GLN A 1 86 ? -12.254 5.321 10.039 1.00 91.38 86 GLN A N 1
ATOM 685 C CA . GLN A 1 86 ? -13.679 5.432 9.714 1.00 91.38 86 GLN A CA 1
ATOM 686 C C . GLN A 1 86 ? -14.186 4.290 8.826 1.00 91.38 86 GLN A C 1
ATOM 688 O O . GLN A 1 86 ? -15.294 3.802 9.025 1.00 91.38 86 GLN A O 1
ATOM 693 N N . ARG A 1 87 ? -13.404 3.876 7.821 1.00 88.56 87 ARG A N 1
ATOM 694 C CA . ARG A 1 87 ? -13.826 2.873 6.821 1.00 88.56 87 ARG A CA 1
ATOM 695 C C . ARG A 1 87 ? -13.235 1.477 7.058 1.00 88.56 87 ARG A C 1
ATOM 697 O O . ARG A 1 87 ? -13.670 0.509 6.430 1.00 88.56 87 ARG A O 1
ATOM 704 N N . GLY A 1 88 ? -12.265 1.359 7.962 1.00 88.38 88 GLY A N 1
ATOM 705 C CA . GLY A 1 88 ? -11.600 0.113 8.327 1.00 88.38 88 GLY A CA 1
ATOM 706 C C . GLY A 1 88 ? -10.832 -0.529 7.171 1.00 88.38 88 GLY A C 1
ATOM 707 O O . GLY A 1 88 ? -10.372 0.129 6.235 1.00 88.38 88 GLY A O 1
ATOM 708 N N . PHE A 1 89 ? -10.733 -1.858 7.211 1.00 85.00 89 PHE A N 1
ATOM 709 C CA . PHE A 1 89 ? -9.970 -2.658 6.246 1.00 85.00 89 PHE A CA 1
ATOM 710 C C . PHE A 1 89 ? -10.467 -2.573 4.795 1.00 85.00 89 PHE A C 1
ATOM 712 O O . PHE A 1 89 ? -9.735 -2.941 3.879 1.00 85.00 89 PHE A O 1
ATOM 719 N N . ARG A 1 90 ? -11.666 -2.023 4.556 1.00 89.19 90 ARG A N 1
ATOM 720 C CA . ARG A 1 90 ? -12.198 -1.788 3.202 1.00 89.19 90 ARG A CA 1
ATOM 721 C C . ARG A 1 90 ? -11.329 -0.834 2.378 1.00 89.19 90 ARG A C 1
ATOM 723 O O . ARG A 1 90 ? -11.394 -0.878 1.157 1.00 89.19 90 ARG A O 1
ATOM 730 N N . LEU A 1 91 ? -10.506 -0.001 3.024 1.00 92.25 91 LEU A N 1
ATOM 731 C CA . LEU A 1 91 ? -9.578 0.896 2.330 1.00 92.25 91 LEU A CA 1
ATOM 732 C C . LEU A 1 91 ? -8.269 0.248 1.894 1.00 92.25 91 LEU A C 1
ATOM 734 O O . LEU A 1 91 ? -7.572 0.855 1.087 1.00 92.25 91 LEU A O 1
ATOM 738 N N . ILE A 1 92 ? -7.925 -0.943 2.393 1.00 93.00 92 ILE A N 1
ATOM 739 C CA . ILE A 1 92 ? -6.630 -1.560 2.083 1.00 93.00 92 ILE A CA 1
ATOM 740 C C . ILE A 1 92 ? -6.509 -1.813 0.582 1.00 93.00 92 ILE A C 1
ATOM 742 O O . ILE A 1 92 ? -5.566 -1.331 -0.033 1.00 93.00 92 ILE A O 1
ATOM 746 N N . ALA A 1 93 ? -7.463 -2.527 -0.020 1.00 94.31 93 ALA A N 1
ATOM 747 C CA . ALA A 1 93 ? -7.374 -2.881 -1.437 1.00 94.31 93 ALA A CA 1
ATOM 748 C C . ALA A 1 93 ? -7.345 -1.645 -2.367 1.00 94.31 93 ALA A C 1
ATOM 750 O O . ALA A 1 93 ? -6.417 -1.554 -3.171 1.00 94.31 93 ALA A O 1
ATOM 751 N N . PRO A 1 94 ? -8.237 -0.642 -2.215 1.00 95.88 94 PRO A N 1
ATOM 752 C CA . PRO A 1 94 ? -8.152 0.601 -2.988 1.00 95.88 94 PRO A CA 1
ATOM 753 C C . PRO A 1 94 ? -6.834 1.361 -2.781 1.00 95.88 94 PRO A C 1
ATOM 755 O O . PRO A 1 94 ? -6.294 1.946 -3.716 1.00 95.88 94 PRO A O 1
ATOM 758 N N . ALA A 1 95 ? -6.285 1.351 -1.563 1.00 96.62 95 ALA A N 1
ATOM 759 C CA . ALA A 1 95 ? -5.012 2.003 -1.285 1.00 96.62 95 ALA A CA 1
ATOM 760 C C . ALA A 1 95 ? -3.822 1.278 -1.928 1.00 96.62 95 ALA A C 1
ATOM 762 O O . ALA A 1 95 ? -2.920 1.942 -2.432 1.00 96.62 95 ALA A O 1
ATOM 763 N N . LEU A 1 96 ? -3.825 -0.059 -1.947 1.00 97.06 96 LEU A N 1
ATOM 764 C CA . LEU A 1 96 ? -2.815 -0.856 -2.651 1.00 97.06 96 LEU A CA 1
ATOM 765 C C . LEU A 1 96 ? -2.877 -0.605 -4.159 1.00 97.06 96 LEU A C 1
ATOM 767 O O . LEU A 1 96 ? -1.837 -0.399 -4.776 1.00 97.06 96 LEU A O 1
ATOM 771 N N . GLN A 1 97 ? -4.080 -0.546 -4.734 1.00 96.88 97 GLN A N 1
ATOM 772 C CA . GLN A 1 97 ? -4.272 -0.217 -6.147 1.00 96.88 97 GLN A CA 1
ATOM 773 C C . GLN A 1 97 ? -3.731 1.180 -6.481 1.00 96.88 97 GLN A C 1
ATOM 775 O O . GLN A 1 97 ? -2.940 1.345 -7.406 1.00 96.88 97 GLN A O 1
ATOM 780 N N . LEU A 1 98 ? -4.063 2.185 -5.668 1.00 96.88 98 LEU A N 1
ATOM 781 C CA . LEU A 1 98 ? -3.522 3.530 -5.859 1.00 96.88 98 LEU A CA 1
ATOM 782 C C . LEU A 1 98 ? -2.007 3.582 -5.686 1.00 96.88 98 LEU A C 1
ATOM 784 O O . LEU A 1 98 ? -1.334 4.263 -6.451 1.00 96.88 98 LEU A O 1
ATOM 788 N N . ALA A 1 99 ? -1.448 2.871 -4.710 1.00 97.06 99 ALA A N 1
ATOM 789 C CA . ALA A 1 99 ? -0.003 2.805 -4.535 1.00 97.06 99 ALA A CA 1
ATOM 790 C C . ALA A 1 99 ? 0.697 2.068 -5.681 1.00 97.06 99 ALA A C 1
ATOM 792 O O . ALA A 1 99 ? 1.845 2.385 -5.967 1.00 97.06 99 ALA A O 1
ATOM 793 N N . ALA A 1 100 ? 0.039 1.132 -6.361 1.00 96.62 100 ALA A N 1
ATOM 794 C CA . ALA A 1 100 ? 0.569 0.448 -7.540 1.00 96.62 100 ALA A CA 1
ATOM 795 C C . ALA A 1 100 ? 0.731 1.391 -8.743 1.00 96.62 100 ALA A C 1
ATOM 797 O O . ALA A 1 100 ? 1.748 1.336 -9.431 1.00 96.62 100 ALA A O 1
ATOM 798 N N . GLU A 1 101 ? -0.216 2.310 -8.933 1.00 94.81 101 GLU A N 1
ATOM 799 C CA . GLU A 1 101 ? -0.331 3.114 -10.158 1.00 94.81 101 GLU A CA 1
ATOM 800 C C . GLU A 1 101 ? 0.122 4.574 -9.987 1.00 94.81 101 GLU A C 1
ATOM 802 O O . GLU A 1 101 ? 0.617 5.203 -10.921 1.00 94.81 101 GLU A O 1
ATOM 807 N N . MET A 1 102 ? -0.033 5.149 -8.792 1.00 94.69 102 MET A N 1
ATOM 808 C CA . MET A 1 102 ? 0.235 6.568 -8.564 1.00 94.69 102 MET A CA 1
ATOM 809 C C . MET A 1 102 ? 1.727 6.876 -8.645 1.00 94.69 102 MET A C 1
ATOM 811 O O . MET A 1 102 ? 2.558 6.164 -8.092 1.00 94.69 102 MET A O 1
ATOM 815 N N . ARG A 1 103 ? 2.092 7.997 -9.266 1.00 92.88 103 ARG A N 1
ATOM 816 C CA . ARG A 1 103 ? 3.491 8.428 -9.323 1.00 92.88 103 ARG A CA 1
ATOM 817 C C . ARG A 1 103 ? 4.115 8.524 -7.926 1.00 92.88 103 ARG A C 1
ATOM 819 O O . ARG A 1 103 ? 3.603 9.234 -7.056 1.00 92.88 103 ARG A O 1
ATOM 826 N N . LEU A 1 104 ? 5.255 7.858 -7.757 1.00 93.81 104 LEU A N 1
ATOM 827 C CA . LEU A 1 104 ? 6.046 7.861 -6.531 1.00 93.81 104 LEU A CA 1
ATOM 828 C C . LEU A 1 104 ? 7.331 8.672 -6.730 1.00 93.81 104 LEU A C 1
ATOM 830 O O . LEU A 1 104 ? 8.043 8.490 -7.718 1.00 93.81 104 LEU A O 1
ATOM 834 N N . ASN A 1 105 ? 7.619 9.569 -5.785 1.00 93.06 105 ASN A N 1
ATOM 835 C CA . ASN A 1 105 ? 8.899 10.263 -5.712 1.00 93.06 105 ASN A CA 1
ATOM 836 C C . ASN A 1 105 ? 9.832 9.517 -4.751 1.00 93.06 105 ASN A C 1
ATOM 838 O O . ASN A 1 105 ? 9.472 9.311 -3.594 1.00 93.06 105 ASN A O 1
ATOM 842 N N . ALA A 1 106 ? 11.034 9.155 -5.194 1.00 88.94 106 ALA A N 1
ATOM 843 C CA . ALA A 1 106 ? 11.944 8.320 -4.403 1.00 88.94 106 ALA A CA 1
ATOM 844 C C . ALA A 1 106 ? 12.526 9.047 -3.178 1.00 88.94 106 AL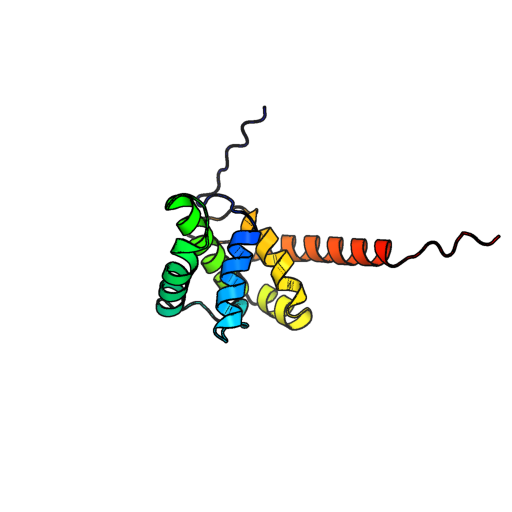A A C 1
ATOM 846 O O . ALA A 1 106 ? 13.019 8.405 -2.258 1.00 88.94 106 ALA A O 1
ATOM 847 N N . LYS A 1 107 ? 12.475 10.385 -3.150 1.00 89.69 107 LYS A N 1
ATOM 848 C CA . LYS A 1 107 ? 12.959 11.198 -2.026 1.00 89.69 107 LYS A CA 1
ATOM 849 C C . LYS A 1 107 ? 11.863 11.497 -1.002 1.00 89.69 107 LYS A C 1
ATOM 851 O O . LYS A 1 107 ? 12.132 11.511 0.195 1.00 89.69 107 LYS A O 1
ATOM 856 N N . TRP A 1 108 ? 10.649 11.780 -1.466 1.00 88.62 108 TRP A N 1
ATOM 857 C CA . TRP A 1 108 ? 9.562 12.312 -0.638 1.00 88.62 108 TRP A CA 1
ATOM 858 C C . TRP A 1 108 ? 8.388 11.350 -0.443 1.00 88.62 108 TRP A C 1
ATOM 860 O O . TRP A 1 108 ? 7.524 11.618 0.389 1.00 88.62 108 TRP A O 1
ATOM 870 N N . GLY A 1 109 ? 8.335 10.250 -1.191 1.00 94.25 109 GLY A N 1
ATOM 871 C CA . GLY A 1 109 ? 7.230 9.304 -1.151 1.00 94.25 109 GLY A CA 1
ATOM 872 C C . GLY A 1 109 ? 5.984 9.779 -1.903 1.00 94.25 109 GLY A C 1
ATOM 873 O O . GLY A 1 109 ? 6.042 10.626 -2.804 1.00 94.25 109 GLY A O 1
ATOM 874 N N . PHE A 1 110 ? 4.829 9.213 -1.543 1.00 96.06 110 PHE A N 1
ATOM 875 C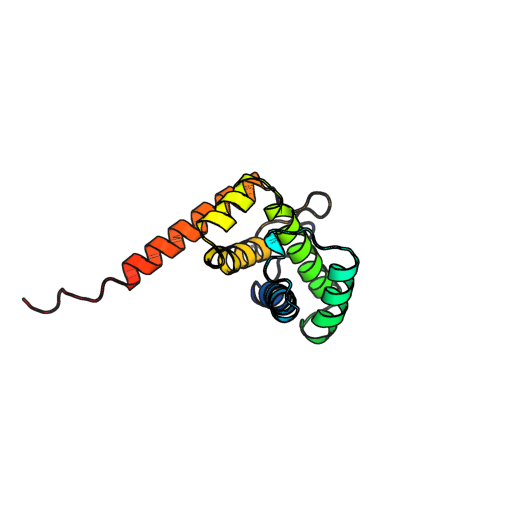 CA . PHE A 1 110 ? 3.536 9.668 -2.051 1.00 96.06 110 PHE A CA 1
ATOM 876 C C . PHE A 1 110 ? 3.156 11.015 -1.433 1.00 96.06 110 PHE A C 1
ATOM 878 O O . PHE A 1 110 ? 3.290 11.228 -0.230 1.00 96.06 110 PHE A O 1
ATOM 885 N N . SER A 1 111 ? 2.595 11.919 -2.239 1.00 95.44 111 SER A N 1
ATOM 886 C CA . SER A 1 111 ? 2.013 13.159 -1.718 1.00 95.44 111 SER A CA 1
ATOM 887 C C . SER A 1 111 ? 0.746 12.842 -0.911 1.00 95.44 111 SER A C 1
ATOM 889 O O . SER A 1 111 ? -0.238 12.404 -1.515 1.00 95.44 111 SER A O 1
ATOM 891 N N . PRO A 1 112 ? 0.687 13.129 0.408 1.00 96.00 112 PRO A N 1
ATOM 892 C CA . PRO A 1 112 ? -0.473 12.764 1.223 1.00 96.00 112 PRO A CA 1
ATOM 893 C C . PRO A 1 112 ? -1.771 13.418 0.749 1.00 96.00 112 PRO A C 1
ATOM 895 O O . PRO A 1 112 ? -2.832 12.803 0.787 1.00 96.00 112 PRO A O 1
ATOM 898 N N . HIS A 1 113 ? -1.691 14.660 0.262 1.00 95.75 113 HIS A N 1
ATOM 899 C CA . HIS A 1 113 ? -2.851 15.375 -0.264 1.00 95.75 113 HIS A CA 1
ATOM 900 C C . HIS A 1 113 ? -3.402 14.713 -1.534 1.00 95.75 113 HIS A C 1
ATOM 902 O O . HIS A 1 113 ? -4.601 14.445 -1.610 1.00 95.75 113 HIS A O 1
ATOM 908 N N . LYS A 1 114 ? -2.533 14.427 -2.517 1.00 96.31 114 LYS A N 1
ATOM 909 C CA . LYS A 1 114 ? -2.944 13.788 -3.778 1.00 96.31 114 LYS A CA 1
ATOM 910 C C . LYS A 1 114 ? -3.444 12.365 -3.539 1.00 96.31 114 LYS A C 1
ATOM 912 O O . LYS A 1 114 ? -4.490 12.004 -4.065 1.00 96.31 114 LYS A O 1
ATOM 917 N N . PHE A 1 115 ? -2.751 11.609 -2.688 1.00 97.19 115 PHE A N 1
ATOM 918 C CA . PHE A 1 115 ? -3.138 10.248 -2.328 1.00 97.19 115 PHE A CA 1
ATOM 919 C C . PHE A 1 115 ? -4.514 10.215 -1.657 1.00 97.19 115 PHE A C 1
ATOM 921 O O . PHE A 1 115 ? -5.388 9.463 -2.071 1.00 97.19 115 PHE A O 1
ATOM 928 N N . ASN A 1 116 ? -4.752 11.090 -0.675 1.00 96.50 116 ASN A N 1
ATOM 929 C CA . ASN A 1 116 ? -6.044 11.191 0.003 1.00 96.50 116 ASN A CA 1
ATOM 930 C C . ASN A 1 116 ? -7.181 11.600 -0.944 1.00 96.50 116 ASN A C 1
ATOM 932 O O . ASN A 1 116 ? -8.281 11.066 -0.843 1.00 96.50 116 ASN A O 1
ATOM 936 N N . ALA A 1 117 ? -6.937 12.546 -1.854 1.00 96.38 117 ALA A N 1
ATOM 937 C CA . ALA A 1 117 ? -7.936 12.949 -2.842 1.00 96.38 117 ALA A CA 1
ATOM 938 C C . ALA A 1 117 ? -8.306 11.786 -3.777 1.00 96.38 117 ALA A C 1
ATOM 940 O O . ALA A 1 117 ? -9.490 11.489 -3.933 1.00 96.38 117 ALA A O 1
ATOM 941 N N . ALA A 1 118 ? -7.306 11.088 -4.321 1.00 97.19 118 ALA A N 1
ATOM 942 C CA . ALA A 1 118 ? -7.518 9.938 -5.196 1.00 97.19 118 ALA A CA 1
ATOM 943 C C . ALA A 1 118 ? -8.219 8.780 -4.472 1.00 97.19 118 ALA A C 1
ATOM 945 O O . ALA A 1 118 ? -9.171 8.217 -5.000 1.00 97.19 118 ALA A O 1
ATOM 946 N N . LEU A 1 119 ? -7.816 8.474 -3.232 1.00 96.50 119 LEU A N 1
ATOM 947 C CA . LEU A 1 119 ? -8.437 7.418 -2.429 1.00 96.50 119 LEU A CA 1
ATOM 948 C C . LEU A 1 119 ? -9.909 7.709 -2.151 1.00 96.50 119 LEU A C 1
ATOM 950 O O . LEU A 1 119 ? -10.727 6.800 -2.183 1.00 96.50 119 LEU A O 1
ATOM 954 N N . ARG A 1 120 ? -10.275 8.968 -1.898 1.00 94.94 120 ARG A N 1
ATOM 955 C CA . ARG A 1 120 ? -11.687 9.334 -1.728 1.00 94.94 120 ARG A CA 1
ATOM 956 C C . ARG A 1 120 ? -12.491 9.165 -3.016 1.00 94.94 120 ARG A C 1
ATOM 958 O O . ARG A 1 120 ? -13.612 8.681 -2.919 1.00 94.94 120 ARG A O 1
ATOM 965 N N . SER A 1 121 ? -11.931 9.542 -4.170 1.00 95.56 121 SER A N 1
ATOM 966 C CA . SER A 1 121 ? -12.587 9.357 -5.476 1.00 95.56 121 SER A CA 1
ATOM 967 C C . SER A 1 121 ? -12.813 7.879 -5.763 1.00 95.56 121 SER A C 1
ATOM 969 O O . SER A 1 121 ? -13.950 7.456 -5.922 1.00 95.56 121 SER A O 1
ATOM 971 N N . LEU A 1 122 ? -11.747 7.078 -5.687 1.00 95.31 122 LEU A N 1
ATOM 972 C CA . LEU A 1 122 ? -11.804 5.655 -5.999 1.00 95.31 122 LEU A CA 1
ATOM 973 C C . LEU A 1 122 ? -12.804 4.916 -5.108 1.00 95.31 122 LEU A C 1
ATOM 975 O O . LEU A 1 122 ? -13.562 4.078 -5.578 1.00 95.31 122 LEU A O 1
ATOM 979 N N . VAL A 1 123 ? -12.835 5.217 -3.808 1.00 93.38 123 VAL A N 1
ATOM 980 C CA . VAL A 1 123 ? -13.768 4.516 -2.920 1.00 93.38 123 VAL A CA 1
ATOM 981 C C . VAL A 1 123 ? -15.208 4.972 -3.164 1.00 93.38 123 VAL A C 1
ATOM 983 O O . VAL A 1 123 ? -16.104 4.143 -3.087 1.00 93.38 123 VAL A O 1
ATOM 986 N N . LEU A 1 124 ? -15.443 6.244 -3.510 1.00 93.00 124 LEU A N 1
ATOM 987 C CA . LEU A 1 124 ? -16.772 6.704 -3.920 1.00 93.00 124 LEU A CA 1
ATOM 988 C C . LEU A 1 124 ? -17.251 5.976 -5.185 1.00 93.00 124 LEU A C 1
ATOM 990 O O . LEU A 1 124 ? -18.387 5.517 -5.222 1.00 93.00 124 LEU A O 1
ATOM 994 N N . GLU A 1 125 ? -16.380 5.827 -6.182 1.00 93.44 125 GLU A N 1
ATOM 995 C CA . GLU A 1 125 ? -16.673 5.091 -7.419 1.00 93.44 125 GLU A CA 1
ATOM 996 C C . GLU A 1 125 ? -16.998 3.615 -7.132 1.00 93.44 125 GLU A C 1
ATOM 998 O O . GLU A 1 125 ? -17.960 3.068 -7.668 1.00 93.44 125 GLU A O 1
ATOM 1003 N N . LEU A 1 126 ? -16.245 2.973 -6.233 1.00 91.31 126 LEU A N 1
ATOM 1004 C CA . LEU A 1 126 ? -16.496 1.589 -5.817 1.00 91.31 126 LEU A CA 1
ATOM 1005 C C . LEU A 1 126 ? -17.797 1.428 -5.019 1.00 91.31 126 LEU A C 1
ATOM 1007 O O . LEU A 1 126 ? -18.482 0.415 -5.175 1.00 91.31 126 LEU A O 1
ATOM 1011 N N . ASP A 1 127 ? -18.129 2.395 -4.162 1.00 90.44 127 ASP A N 1
ATOM 1012 C CA . ASP A 1 127 ? -19.383 2.411 -3.403 1.00 90.44 127 ASP A CA 1
ATOM 1013 C C . ASP A 1 127 ? -20.579 2.535 -4.378 1.00 90.44 127 ASP A C 1
ATOM 1015 O O . ASP A 1 127 ? -21.504 1.725 -4.316 1.00 90.44 127 ASP A O 1
ATOM 1019 N N . GLN A 1 128 ? -20.501 3.434 -5.368 1.00 91.12 128 GLN A N 1
ATOM 1020 C CA . GLN A 1 128 ? -21.521 3.602 -6.419 1.00 91.12 128 GLN A CA 1
ATOM 1021 C C . GLN A 1 128 ? -21.676 2.361 -7.311 1.00 91.12 128 GLN A C 1
ATOM 1023 O O . GLN A 1 128 ? -22.792 1.935 -7.620 1.00 91.12 128 GLN A O 1
ATOM 1028 N N . ALA A 1 129 ? -20.560 1.748 -7.717 1.00 90.38 129 ALA A N 1
ATOM 1029 C CA . ALA A 1 129 ? -20.583 0.531 -8.524 1.00 90.38 129 ALA A CA 1
ATOM 1030 C C . ALA A 1 129 ? -21.240 -0.636 -7.771 1.00 90.38 129 ALA A C 1
ATOM 1032 O O . ALA A 1 129 ? -21.961 -1.437 -8.366 1.00 90.38 129 ALA A O 1
ATOM 1033 N N . ARG A 1 130 ? -21.028 -0.719 -6.451 1.00 87.12 130 ARG A N 1
ATOM 1034 C CA . ARG A 1 130 ? -21.686 -1.709 -5.591 1.00 87.12 130 ARG A CA 1
ATOM 1035 C C . ARG A 1 130 ? -23.182 -1.480 -5.464 1.00 87.12 130 ARG A C 1
ATOM 1037 O O . ARG A 1 130 ? -23.913 -2.460 -5.506 1.00 87.12 130 ARG A O 1
ATOM 1044 N N . GLU A 1 131 ? -23.621 -0.236 -5.307 1.00 87.00 131 GLU A N 1
ATOM 1045 C CA . GLU A 1 131 ? -25.048 0.106 -5.247 1.00 87.00 131 GLU A CA 1
ATOM 1046 C C . GLU A 1 131 ? -25.750 -0.260 -6.559 1.00 87.00 131 GLU A C 1
ATOM 1048 O O . GLU A 1 131 ? -26.753 -0.964 -6.536 1.00 87.00 131 GLU A O 1
ATOM 1053 N N . THR A 1 132 ? -25.142 0.080 -7.699 1.00 87.12 132 THR A N 1
ATOM 1054 C CA . THR A 1 132 ? -25.665 -0.266 -9.033 1.00 87.12 132 THR A CA 1
ATOM 1055 C C . THR A 1 132 ? -25.746 -1.783 -9.245 1.00 87.12 132 THR A C 1
ATOM 1057 O O . THR A 1 132 ? -26.712 -2.291 -9.803 1.00 87.12 132 THR A O 1
ATOM 1060 N N . ALA A 1 133 ? -24.743 -2.538 -8.786 1.00 82.75 133 ALA A N 1
ATOM 1061 C CA . ALA A 1 133 ? -24.743 -4.000 -8.882 1.00 82.75 133 ALA A CA 1
ATOM 1062 C C . ALA A 1 133 ? -25.701 -4.680 -7.884 1.00 82.75 133 ALA A C 1
ATOM 1064 O O . ALA A 1 133 ? -26.042 -5.850 -8.060 1.00 82.75 133 ALA A O 1
ATOM 1065 N N . ALA A 1 134 ? -26.097 -3.974 -6.821 1.00 77.06 134 ALA A N 1
ATOM 1066 C CA . ALA A 1 134 ? -27.001 -4.455 -5.784 1.00 77.06 134 ALA A CA 1
ATOM 1067 C C . ALA A 1 134 ? -28.479 -4.136 -6.063 1.00 77.06 134 ALA A C 1
ATOM 1069 O O . ALA A 1 134 ? -29.321 -4.575 -5.283 1.00 77.06 134 ALA A O 1
ATOM 1070 N N . GLU A 1 135 ? -28.803 -3.431 -7.151 1.00 58.16 135 GLU A N 1
ATOM 1071 C CA . GLU A 1 135 ? -30.154 -3.361 -7.716 1.00 58.16 135 GLU A CA 1
ATOM 1072 C C . GLU A 1 135 ? -30.373 -4.569 -8.651 1.00 58.16 135 GLU A C 1
ATOM 1074 O O . GLU A 1 135 ? -30.045 -4.505 -9.838 1.00 58.16 135 GLU A O 1
ATOM 1079 N N . PRO A 1 136 ? -30.896 -5.721 -8.173 1.00 58.75 136 PRO A N 1
ATOM 1080 C CA . PRO A 1 136 ? -31.387 -6.734 -9.089 1.00 58.75 136 PRO A CA 1
ATOM 1081 C C . PRO A 1 136 ? -32.600 -6.170 -9.825 1.00 58.75 136 PRO A C 1
ATOM 1083 O O . PRO A 1 136 ? -33.395 -5.437 -9.243 1.00 58.75 136 PRO A O 1
ATOM 1086 N N . ALA A 1 137 ? -32.739 -6.577 -11.085 1.00 58.00 137 ALA A N 1
ATOM 1087 C CA . ALA A 1 137 ? -33.885 -6.397 -11.967 1.00 58.00 137 ALA A CA 1
ATOM 1088 C C . ALA A 1 137 ? -35.239 -6.699 -11.286 1.00 58.00 137 ALA A C 1
ATOM 1090 O O . ALA A 1 137 ? -35.861 -7.731 -11.531 1.00 58.00 137 ALA A O 1
ATOM 1091 N N . PHE A 1 138 ? -35.725 -5.780 -10.454 1.00 53.66 138 PHE A N 1
ATOM 1092 C CA . PHE A 1 138 ? -37.068 -5.781 -9.876 1.00 53.66 138 PHE A CA 1
ATOM 1093 C C . PHE A 1 138 ? -38.088 -5.185 -10.860 1.00 53.66 138 PHE A C 1
ATOM 1095 O O . PHE A 1 138 ? -39.119 -4.664 -10.453 1.00 53.66 138 PHE A O 1
ATOM 1102 N N . ASP A 1 139 ? -37.779 -5.264 -12.157 1.00 55.41 139 ASP A N 1
ATOM 1103 C CA . ASP A 1 139 ? -38.522 -4.638 -13.251 1.00 55.41 139 ASP A CA 1
ATOM 1104 C C . ASP A 1 139 ? -38.804 -5.646 -14.388 1.00 55.41 139 ASP A C 1
ATOM 1106 O O . ASP A 1 139 ? -38.782 -5.326 -15.572 1.00 55.41 139 ASP A O 1
ATOM 1110 N N . LEU A 1 140 ? -39.047 -6.914 -14.028 1.00 55.84 140 LEU A N 1
ATOM 1111 C CA . LEU A 1 140 ? -39.511 -7.965 -14.952 1.00 55.84 140 LEU A CA 1
ATOM 1112 C C . LEU A 1 140 ? -40.840 -8.605 -14.515 1.00 55.84 140 LEU A C 1
ATOM 1114 O O . LEU A 1 140 ? -41.077 -9.790 -14.743 1.00 55.84 140 LEU A O 1
ATOM 1118 N N . ALA A 1 141 ? -41.729 -7.821 -13.906 1.00 52.53 141 ALA A N 1
ATOM 1119 C CA . ALA A 1 141 ? -43.118 -8.226 -13.709 1.00 52.53 141 ALA A CA 1
ATOM 1120 C C . ALA A 1 141 ? -44.065 -7.017 -13.804 1.00 52.53 141 ALA A C 1
ATOM 1122 O O . ALA A 1 141 ? -44.481 -6.468 -12.785 1.00 52.53 141 ALA A O 1
ATOM 1123 N N . ALA A 1 142 ? -44.406 -6.628 -15.034 1.00 48.00 142 ALA A N 1
ATOM 1124 C CA . ALA A 1 142 ? -45.598 -5.847 -15.359 1.00 48.00 142 ALA A CA 1
ATOM 1125 C C . ALA A 1 142 ? -46.168 -6.325 -16.699 1.00 48.00 142 ALA A C 1
ATOM 1127 O O . ALA A 1 142 ? -45.367 -6.488 -17.648 1.00 48.00 142 ALA A O 1
#

Secondary structure (DSSP, 8-state):
--------SB----HHHHHHHHHHHHHTT-TTGGGSPPPHHHHHHHHHHHTTTS-S-HHHHHHHHHHHHHHHHHTTSHHHHHHHHHHGGGGHHHHHHHHHHS-BBTTTBS-HHHHHHHHHHHHHHHHHHHHHHT-----S--

Foldseek 3Di:
DPPPPQPFPFDFADLVLLVVLCVVCVVVVNNVLLVPQDDPVNLVVSLVVSVVVDDDDPSRSVSSSQLNNLLSVLSVDPLNVVVCVVPPPVLVSLSSVCSRPPRAHSVPGDDSVVSSVSSVVVVVVVVVVVVVVPDDCPPPDD

Sequence (142 aa):
MANILDTSDVPVVPATDLALAMRFMIDNGRGLVLMRRLSNADMQELEEALWDRIEGDTAHRRAVLMRFQYLVDVFGARRLREQLLQRGFRLIAPALQLAAEMRLNAKWGFSPHKFNAALRSLVLELDQARETAAEPAFDLAA

Radius of gyration: 17.23 Å; chains: 1; bounding box: 61×31×43 Å

pLDDT: mean 87.7, std 12.66, range [37.41, 97.19]